Protein AF-A0AAI9D802-F1 (afdb_monomer)

Mean predicted aligned error: 9.23 Å

Sequence (134 aa):
MRIDRRLSRDVLTERQLYFIECWSNFCHKNSPDTDRVGYSNPLSTIRELLFLYEMEDRFSADKKRLRVATELLELLETDQVLRREAFEDIPAQLVTLLDRDLLVDPTRSPVEKRPRLICSLCVQLADITEASYI

Secondary structure (DSSP, 8-state):
----TTS--TTS-HHHHHHHHHHHHHH-TT-TTS---S---HHHHHHHHHHHHHTTTGGGHHHHHHHHHHHHHHHHHH-SGGGSGGGTTHHHHHHHHT-HHHHH-TTT-HHHH-HHHHHHHHHHHHHHHHHHH-

Structure (mmCIF, N/CA/C/O backbone):
data_AF-A0AAI9D802-F1
#
_entry.id   AF-A0AAI9D802-F1
#
loop_
_atom_site.group_PDB
_atom_site.id
_atom_site.type_symbol
_atom_site.label_atom_id
_atom_site.label_alt_id
_atom_site.label_comp_id
_atom_site.label_asym_id
_atom_site.label_entity_id
_atom_site.label_seq_id
_atom_site.pdbx_PDB_ins_code
_atom_site.Cartn_x
_atom_site.Cartn_y
_atom_site.Cartn_z
_atom_site.occupancy
_atom_site.B_iso_or_equiv
_atom_site.auth_seq_id
_atom_site.auth_comp_id
_atom_site.auth_asym_id
_atom_site.auth_atom_id
_atom_site.pdbx_PDB_model_num
ATOM 1 N N . MET A 1 1 ? 11.946 0.977 -20.910 1.00 56.66 1 MET A N 1
ATOM 2 C CA . MET A 1 1 ? 10.753 0.670 -21.721 1.00 56.66 1 MET A CA 1
ATOM 3 C C . MET A 1 1 ? 10.631 -0.837 -21.835 1.00 56.66 1 MET A C 1
ATOM 5 O O . MET A 1 1 ? 11.603 -1.465 -22.250 1.00 56.66 1 MET A O 1
ATOM 9 N N . ARG A 1 2 ? 9.524 -1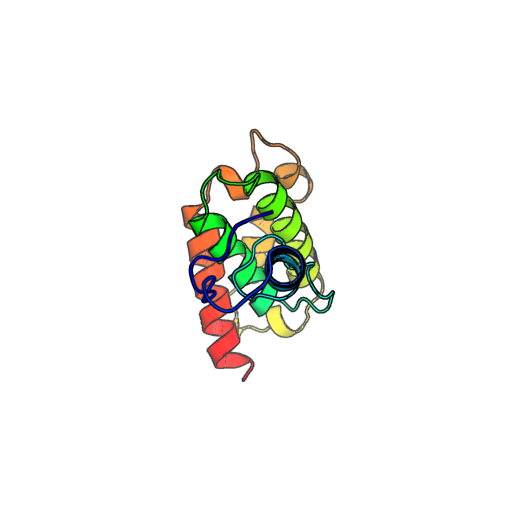.438 -21.384 1.00 61.91 2 ARG A N 1
ATOM 10 C CA . ARG A 1 2 ? 9.344 -2.890 -21.518 1.00 61.91 2 ARG A CA 1
ATOM 11 C C . ARG A 1 2 ? 8.738 -3.233 -22.867 1.00 61.91 2 ARG A C 1
ATOM 13 O O . ARG A 1 2 ? 7.840 -2.545 -23.340 1.00 61.91 2 ARG A O 1
ATOM 20 N N . ILE A 1 3 ? 9.248 -4.320 -23.434 1.00 67.25 3 ILE A N 1
ATOM 21 C CA . ILE A 1 3 ? 8.793 -4.900 -24.692 1.00 67.25 3 ILE A CA 1
ATOM 22 C C . ILE A 1 3 ? 7.547 -5.740 -24.406 1.00 67.25 3 ILE A C 1
ATOM 24 O O . ILE A 1 3 ? 7.623 -6.730 -23.671 1.00 67.25 3 ILE A O 1
ATOM 28 N N . ASP A 1 4 ? 6.411 -5.363 -24.990 1.00 66.88 4 ASP A N 1
ATOM 29 C CA . ASP A 1 4 ? 5.186 -6.157 -24.915 1.00 66.88 4 ASP A CA 1
ATOM 30 C C . ASP A 1 4 ? 5.260 -7.326 -25.911 1.00 66.88 4 ASP A C 1
ATOM 32 O O . ASP A 1 4 ? 5.254 -7.148 -27.132 1.00 66.88 4 ASP A O 1
ATOM 36 N N . ARG A 1 5 ? 5.348 -8.550 -25.376 1.00 71.75 5 ARG A N 1
ATOM 37 C CA . ARG A 1 5 ? 5.439 -9.789 -26.166 1.00 71.75 5 ARG A CA 1
ATOM 38 C C . ARG A 1 5 ? 4.111 -10.201 -26.809 1.00 71.75 5 ARG A C 1
ATOM 40 O O . ARG A 1 5 ? 4.099 -11.158 -27.574 1.00 71.75 5 ARG A O 1
ATOM 47 N N . ARG A 1 6 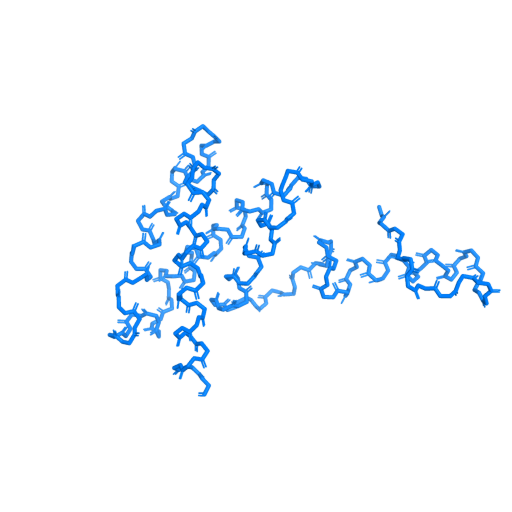? 3.004 -9.524 -26.490 1.00 72.25 6 ARG A N 1
ATOM 48 C CA . ARG A 1 6 ? 1.676 -9.790 -27.067 1.00 72.25 6 ARG A CA 1
ATOM 49 C C . ARG A 1 6 ? 1.459 -9.063 -28.396 1.00 72.25 6 ARG A C 1
ATOM 51 O O . ARG A 1 6 ? 0.513 -9.385 -29.107 1.00 72.25 6 ARG A O 1
ATOM 58 N N . LEU A 1 7 ? 2.310 -8.091 -28.730 1.00 72.56 7 LEU A N 1
ATOM 59 C CA . LEU A 1 7 ? 2.247 -7.374 -30.002 1.00 72.56 7 LEU A CA 1
ATOM 60 C C . LEU A 1 7 ? 2.700 -8.280 -31.150 1.00 72.56 7 LEU A C 1
ATOM 62 O O . LEU A 1 7 ? 3.782 -8.862 -31.091 1.00 72.56 7 LEU A O 1
ATOM 66 N N . SER A 1 8 ? 1.899 -8.356 -32.215 1.00 76.69 8 SER A N 1
ATOM 67 C CA . SER A 1 8 ? 2.315 -8.990 -33.469 1.00 76.69 8 SER A CA 1
ATOM 68 C C . SER A 1 8 ? 3.326 -8.082 -34.168 1.00 76.69 8 SER A C 1
ATOM 70 O O . SER A 1 8 ? 2.982 -7.007 -34.660 1.00 76.69 8 SER A O 1
ATOM 72 N N . ARG A 1 9 ? 4.599 -8.483 -34.132 1.00 80.88 9 ARG A N 1
ATOM 73 C CA . ARG A 1 9 ? 5.734 -7.650 -34.567 1.00 80.88 9 ARG A CA 1
ATOM 74 C C . ARG A 1 9 ? 5.955 -7.709 -36.076 1.00 80.88 9 ARG A C 1
ATOM 76 O O . ARG A 1 9 ? 6.499 -6.769 -36.639 1.00 80.88 9 ARG A O 1
ATOM 83 N N . ASP A 1 10 ? 5.472 -8.769 -36.717 1.00 82.88 10 ASP A N 1
ATOM 84 C CA . ASP A 1 10 ? 5.733 -9.074 -38.129 1.00 82.88 10 ASP A CA 1
ATOM 85 C C . ASP A 1 10 ? 5.015 -8.120 -39.098 1.00 82.88 10 ASP A C 1
ATOM 87 O O . ASP A 1 10 ? 5.380 -8.017 -40.266 1.00 82.88 10 ASP A O 1
ATOM 91 N N . VAL A 1 11 ? 3.993 -7.409 -38.614 1.00 86.69 11 VAL A N 1
ATOM 92 C CA . VAL A 1 11 ? 3.140 -6.501 -39.402 1.00 86.69 11 VAL A CA 1
ATOM 93 C C . VAL A 1 11 ? 3.408 -5.018 -39.129 1.00 86.69 11 VAL A C 1
ATOM 95 O O . VAL A 1 11 ? 2.761 -4.159 -39.727 1.00 86.69 11 VAL A O 1
ATOM 98 N N . LEU A 1 12 ? 4.345 -4.693 -38.235 1.00 83.69 12 LEU A N 1
ATOM 99 C CA . LEU A 1 12 ? 4.589 -3.330 -37.768 1.00 83.69 12 LEU A CA 1
ATOM 100 C C . LEU A 1 12 ? 6.014 -2.880 -38.097 1.00 83.69 12 LEU A C 1
ATOM 102 O O . LEU A 1 12 ? 6.979 -3.615 -37.917 1.00 83.69 12 LEU A O 1
ATOM 106 N N . THR A 1 13 ? 6.160 -1.630 -38.535 1.00 90.50 13 THR A N 1
ATOM 107 C CA . THR A 1 13 ? 7.483 -1.010 -38.704 1.00 90.50 13 THR A CA 1
ATOM 108 C C . THR A 1 13 ? 8.135 -0.729 -37.348 1.00 90.50 13 THR A C 1
ATOM 110 O O . THR A 1 13 ? 7.445 -0.555 -36.342 1.00 90.50 13 THR A O 1
ATOM 113 N N . GLU A 1 14 ? 9.463 -0.583 -37.311 1.00 86.88 14 GLU A N 1
ATOM 114 C CA . GLU A 1 14 ? 10.202 -0.266 -36.075 1.00 86.88 14 GLU A CA 1
ATOM 115 C C . GLU A 1 14 ? 9.681 0.995 -35.365 1.00 86.88 14 GLU A C 1
ATOM 117 O O . GLU A 1 14 ? 9.560 1.010 -34.141 1.00 86.88 14 GLU A O 1
ATOM 122 N N . ARG A 1 15 ? 9.299 2.041 -36.115 1.00 87.06 15 ARG A N 1
ATOM 123 C CA . ARG A 1 15 ? 8.715 3.265 -35.531 1.00 87.06 15 ARG A CA 1
ATOM 124 C C . ARG A 1 15 ? 7.345 3.023 -34.908 1.00 87.06 15 ARG A C 1
ATOM 126 O O . ARG A 1 15 ? 7.058 3.581 -33.853 1.00 87.06 15 ARG A O 1
ATOM 133 N N . GLN A 1 16 ? 6.499 2.222 -35.554 1.00 85.50 16 GLN A N 1
ATOM 134 C CA . GLN A 1 16 ? 5.181 1.877 -35.018 1.00 85.50 16 GLN A CA 1
ATOM 135 C C . GLN A 1 16 ? 5.317 1.014 -33.767 1.00 85.50 16 GLN A C 1
ATOM 137 O O . GLN A 1 16 ? 4.646 1.285 -32.778 1.00 85.50 16 GLN A O 1
ATOM 142 N N . LEU A 1 17 ? 6.227 0.035 -33.783 1.00 86.19 17 LEU A N 1
ATOM 143 C CA . LEU A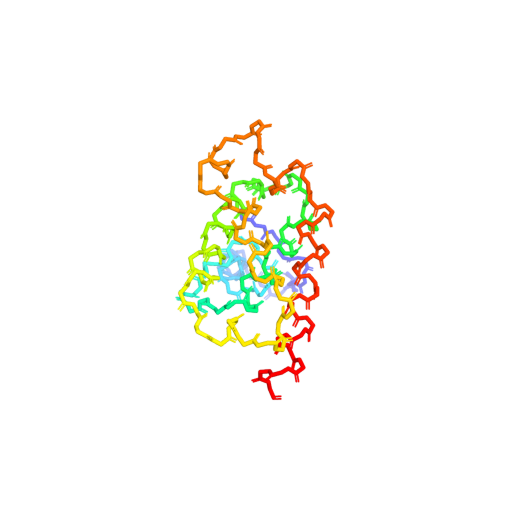 1 17 ? 6.553 -0.772 -32.609 1.00 86.19 17 LEU A CA 1
ATOM 144 C C . LEU A 1 17 ? 7.029 0.100 -31.453 1.00 86.19 17 LEU A C 1
ATOM 146 O O . LEU A 1 17 ? 6.482 -0.006 -30.362 1.00 86.19 17 LEU A O 1
ATOM 150 N N . TYR A 1 18 ? 7.971 1.011 -31.702 1.00 82.62 18 TYR A N 1
ATOM 151 C CA . TYR A 1 18 ? 8.459 1.935 -30.683 1.00 82.62 18 TYR A CA 1
ATOM 152 C C . TYR A 1 18 ? 7.328 2.780 -30.084 1.00 82.62 18 TYR A C 1
ATOM 154 O O . TYR A 1 18 ? 7.175 2.830 -28.866 1.00 82.62 18 TYR A O 1
ATOM 162 N N . PHE A 1 19 ? 6.490 3.394 -30.926 1.00 84.50 19 PHE A N 1
ATOM 163 C CA . PHE A 1 19 ? 5.372 4.213 -30.455 1.00 84.50 19 PHE A CA 1
ATOM 164 C C . PHE A 1 19 ? 4.360 3.399 -29.642 1.00 84.50 19 PHE A C 1
ATOM 166 O O . PHE A 1 19 ? 3.949 3.829 -28.567 1.00 84.50 19 PHE A O 1
ATOM 173 N N . ILE A 1 20 ? 3.974 2.218 -30.130 1.00 80.50 20 ILE A N 1
ATOM 174 C CA . ILE A 1 20 ? 3.003 1.350 -29.457 1.00 80.50 20 ILE A CA 1
ATOM 175 C C . ILE A 1 20 ? 3.569 0.830 -28.135 1.00 80.50 20 ILE A C 1
ATOM 177 O O . ILE A 1 20 ? 2.839 0.765 -27.151 1.00 80.50 20 ILE A O 1
ATOM 181 N N . GLU A 1 21 ? 4.856 0.495 -28.072 1.00 79.50 21 GLU A N 1
ATOM 182 C CA . GLU A 1 21 ? 5.501 0.078 -26.828 1.00 79.50 21 GLU A CA 1
ATOM 183 C C . GLU A 1 21 ? 5.590 1.234 -25.827 1.00 79.50 21 GLU A C 1
ATOM 185 O O . GLU A 1 21 ? 5.258 1.037 -24.659 1.00 79.50 21 GLU A O 1
ATOM 190 N N . CYS A 1 22 ? 5.957 2.447 -26.255 1.00 76.12 22 CYS A N 1
ATOM 191 C CA . CYS A 1 22 ? 5.885 3.638 -25.405 1.00 76.12 22 CYS A CA 1
ATOM 192 C C . CYS A 1 22 ? 4.463 3.836 -24.869 1.00 76.12 22 CYS A C 1
ATOM 194 O O . CYS A 1 22 ? 4.261 3.891 -23.661 1.00 76.12 22 CYS A O 1
ATOM 196 N N . TRP A 1 23 ? 3.475 3.886 -25.761 1.00 76.56 23 TRP A N 1
ATOM 197 C CA . TRP A 1 23 ? 2.080 4.149 -25.418 1.00 76.56 23 TRP A CA 1
ATOM 198 C C . TRP A 1 23 ? 1.474 3.060 -24.524 1.00 76.56 23 TRP A C 1
ATOM 200 O O . TRP A 1 23 ? 0.795 3.359 -23.547 1.00 76.56 23 TRP A O 1
ATOM 210 N N . SER A 1 24 ? 1.768 1.788 -24.800 1.00 72.44 24 SER A N 1
ATOM 211 C CA . SER A 1 24 ? 1.335 0.659 -23.971 1.00 72.44 24 SER A CA 1
ATOM 212 C C . SER A 1 24 ? 1.928 0.742 -22.565 1.00 72.44 24 SER A C 1
ATOM 214 O O . SER A 1 24 ? 1.218 0.499 -21.591 1.00 72.44 24 SER A O 1
ATOM 216 N N . ASN A 1 25 ? 3.188 1.173 -22.424 1.00 68.25 25 ASN A N 1
ATOM 217 C CA . ASN A 1 25 ? 3.764 1.391 -21.099 1.00 68.25 25 ASN A CA 1
ATOM 218 C C . ASN A 1 25 ? 3.008 2.477 -20.313 1.00 68.25 25 ASN A C 1
ATOM 220 O O . ASN A 1 25 ? 2.935 2.339 -19.100 1.00 68.25 25 ASN A O 1
ATOM 224 N N . PHE A 1 26 ? 2.400 3.471 -20.971 1.00 64.75 26 PHE A N 1
ATOM 225 C CA . PHE A 1 26 ? 1.627 4.535 -20.316 1.00 64.75 26 PHE A CA 1
ATOM 226 C C . PHE A 1 26 ? 0.141 4.227 -20.097 1.00 64.75 26 PHE A C 1
ATOM 228 O O . PHE A 1 26 ? -0.488 4.898 -19.287 1.00 64.75 26 PHE A O 1
ATOM 235 N N . CYS A 1 27 ? -0.454 3.290 -20.840 1.00 62.94 27 CYS A N 1
ATOM 236 C CA . CYS A 1 27 ? -1.910 3.085 -20.831 1.00 62.94 27 CYS A CA 1
ATOM 237 C C . CYS A 1 27 ? -2.346 1.655 -20.490 1.00 62.94 27 CYS A C 1
ATOM 239 O O . CYS A 1 27 ? -3.530 1.410 -20.251 1.00 62.94 27 CYS A O 1
ATOM 241 N N . HIS A 1 28 ? -1.439 0.677 -20.509 1.00 68.12 28 HIS A N 1
ATOM 242 C CA . HIS A 1 28 ? -1.810 -0.710 -20.268 1.00 68.12 28 HIS A CA 1
ATOM 243 C C . HIS A 1 28 ? -2.032 -0.951 -18.769 1.00 68.12 28 HIS A C 1
ATOM 245 O O . HIS A 1 28 ? -1.156 -0.701 -17.947 1.00 68.12 28 HIS A O 1
ATOM 251 N N . LYS A 1 29 ? -3.182 -1.525 -18.401 1.00 60.81 29 LYS A N 1
ATOM 252 C CA . LYS A 1 29 ? -3.591 -1.763 -17.000 1.00 60.81 29 LYS A CA 1
ATOM 253 C C . LYS A 1 29 ? -2.602 -2.565 -16.139 1.00 60.81 29 LYS A C 1
ATOM 255 O O . LYS A 1 29 ? -2.603 -2.434 -14.927 1.00 60.81 29 LYS A O 1
ATOM 260 N N . ASN A 1 30 ? -1.765 -3.391 -16.770 1.00 60.69 30 ASN A N 1
ATOM 261 C CA . ASN A 1 30 ? -0.725 -4.179 -16.091 1.00 60.69 30 ASN A CA 1
ATOM 262 C C . ASN A 1 30 ? 0.688 -3.600 -16.295 1.00 60.69 30 ASN A C 1
ATOM 264 O O . ASN A 1 30 ? 1.673 -4.251 -15.940 1.00 60.69 30 ASN A O 1
ATOM 268 N N . SER A 1 31 ? 0.811 -2.451 -16.966 1.00 63.09 31 SER A N 1
ATOM 269 C CA . SER A 1 31 ? 2.091 -1.761 -17.060 1.00 63.09 31 SER A CA 1
ATOM 270 C C . SER A 1 31 ? 2.346 -1.049 -15.733 1.00 63.09 31 SER A C 1
ATOM 272 O O . SER A 1 31 ? 1.520 -0.245 -15.306 1.00 63.09 31 SER A O 1
ATOM 274 N N . PRO A 1 32 ? 3.493 -1.294 -15.086 1.00 56.88 32 PRO A N 1
ATOM 275 C CA . PRO A 1 32 ? 3.866 -0.588 -13.866 1.00 56.88 32 PRO A CA 1
ATOM 276 C C . PRO A 1 32 ? 4.323 0.852 -14.134 1.00 56.88 32 PRO A C 1
ATOM 278 O O . PRO A 1 32 ? 4.666 1.552 -13.183 1.00 56.88 32 PRO A O 1
ATOM 281 N N . ASP A 1 33 ? 4.399 1.248 -15.407 1.00 54.03 33 ASP A N 1
ATOM 282 C CA . ASP A 1 33 ? 4.767 2.584 -15.876 1.00 54.03 33 ASP A CA 1
ATOM 283 C C . ASP A 1 33 ? 3.539 3.362 -16.398 1.00 54.03 33 ASP A C 1
ATOM 285 O O . ASP A 1 33 ? 3.697 4.468 -16.909 1.00 54.03 33 ASP A O 1
ATOM 289 N N . THR A 1 34 ? 2.321 2.801 -16.282 1.00 60.72 34 THR A N 1
ATOM 290 C CA . THR A 1 34 ? 1.083 3.534 -16.581 1.00 60.72 34 THR A CA 1
ATOM 291 C C . THR A 1 34 ? 0.988 4.665 -15.576 1.00 60.72 34 THR A C 1
ATOM 293 O O . THR A 1 34 ? 0.803 4.412 -14.385 1.00 60.72 34 THR A O 1
ATOM 296 N N . ASP A 1 35 ? 1.182 5.901 -16.042 1.00 53.72 35 ASP A N 1
ATOM 297 C CA . ASP A 1 35 ? 1.054 7.080 -15.198 1.00 53.72 35 ASP A CA 1
ATOM 298 C C . ASP A 1 35 ? -0.326 7.038 -14.547 1.00 53.72 35 ASP A C 1
ATOM 300 O O . ASP A 1 35 ? -1.366 7.004 -15.212 1.00 53.72 35 ASP A O 1
ATOM 304 N N . ARG A 1 36 ? -0.307 6.950 -13.217 1.00 60.34 36 ARG A N 1
ATOM 305 C CA . ARG A 1 36 ? -1.479 6.816 -12.362 1.00 60.34 36 ARG A CA 1
ATOM 306 C C . ARG A 1 36 ? -2.418 7.986 -12.664 1.00 60.34 36 ARG A C 1
ATOM 308 O O . ARG A 1 36 ? -2.153 9.117 -12.262 1.00 60.34 36 ARG A O 1
ATOM 315 N N . VAL A 1 37 ? -3.489 7.743 -13.424 1.00 54.78 37 VAL A N 1
ATOM 316 C CA . VAL A 1 37 ? -4.526 8.752 -13.672 1.00 54.78 37 VAL A CA 1
ATOM 317 C C . VAL A 1 37 ? -5.110 9.102 -12.304 1.00 54.78 37 VAL A C 1
ATOM 319 O O . VAL A 1 37 ? -5.600 8.217 -11.609 1.00 54.78 37 VAL A O 1
ATOM 322 N N . GLY A 1 38 ? -4.986 10.371 -11.901 1.00 52.44 38 GLY A N 1
ATOM 323 C CA . GLY A 1 38 ? -5.078 10.867 -10.516 1.00 52.44 38 GLY A CA 1
ATOM 324 C C . GLY A 1 38 ? -6.425 10.746 -9.791 1.00 52.44 38 GLY A C 1
ATOM 325 O O . GLY A 1 38 ? -6.667 11.492 -8.850 1.00 52.44 38 GLY A O 1
ATOM 326 N N . TYR A 1 39 ? -7.297 9.827 -10.197 1.00 55.38 39 TYR A N 1
ATOM 327 C CA . TYR A 1 39 ? -8.498 9.458 -9.456 1.00 55.38 39 TYR A CA 1
ATOM 328 C C . TYR A 1 39 ? -8.267 8.110 -8.782 1.00 55.38 39 TYR A C 1
ATOM 330 O O . TYR A 1 39 ? -8.707 7.070 -9.272 1.00 55.38 39 TYR A O 1
ATOM 338 N N . SER A 1 40 ? -7.542 8.128 -7.664 1.00 72.62 40 SER A N 1
ATOM 339 C CA . SER A 1 40 ? -7.423 6.951 -6.812 1.00 72.62 40 SER A CA 1
ATOM 340 C C . SER A 1 40 ? -8.502 6.976 -5.740 1.00 72.62 40 SER A C 1
ATOM 342 O O . SER A 1 40 ? -8.643 7.951 -5.008 1.00 72.62 40 SER A O 1
ATOM 344 N N . ASN A 1 41 ? -9.278 5.903 -5.672 1.00 86.06 41 ASN A N 1
ATOM 345 C CA . ASN A 1 41 ? -10.149 5.597 -4.546 1.00 86.06 41 ASN A CA 1
ATOM 346 C C . ASN A 1 41 ? -9.500 4.489 -3.693 1.00 86.06 41 ASN A C 1
ATOM 348 O O . ASN A 1 41 ? -8.545 3.847 -4.156 1.00 86.06 41 ASN A O 1
ATOM 352 N N . PRO A 1 42 ? -9.994 4.231 -2.470 1.00 88.62 42 PRO A N 1
ATOM 353 C CA . PRO A 1 42 ? -9.410 3.223 -1.589 1.00 88.62 42 PRO A CA 1
ATOM 354 C C . PRO A 1 42 ? -9.220 1.857 -2.261 1.00 88.62 42 PRO A C 1
ATOM 356 O O . PRO A 1 42 ? -8.126 1.300 -2.213 1.00 88.62 42 PRO A O 1
ATOM 359 N N . LEU A 1 43 ? -10.231 1.356 -2.978 1.00 89.31 43 LEU A N 1
ATOM 360 C CA . LEU A 1 43 ? -10.181 0.046 -3.632 1.00 89.31 43 LEU A CA 1
ATOM 361 C C . LEU A 1 43 ? -9.116 -0.023 -4.736 1.00 89.31 43 LEU A C 1
ATOM 363 O O . LEU A 1 43 ? -8.372 -1.002 -4.818 1.00 89.31 43 LEU A O 1
ATOM 367 N N . SER A 1 44 ? -9.013 1.004 -5.586 1.00 87.38 44 SER A N 1
ATOM 368 C CA . SER A 1 44 ? -7.984 1.043 -6.632 1.00 87.38 44 SER A CA 1
ATOM 369 C C . SER A 1 44 ? -6.577 1.095 -6.041 1.00 87.38 44 SER A C 1
ATOM 371 O O . SER A 1 44 ? -5.699 0.376 -6.512 1.00 87.38 44 SER A O 1
ATOM 373 N N . THR A 1 45 ? -6.381 1.880 -4.978 1.00 90.00 45 THR A N 1
ATOM 374 C CA . THR A 1 45 ? -5.087 2.014 -4.296 1.00 90.00 45 THR A CA 1
ATOM 375 C C . THR A 1 45 ? -4.676 0.708 -3.619 1.00 90.00 45 THR A C 1
ATOM 377 O O . THR A 1 45 ? -3.527 0.285 -3.725 1.00 90.00 45 THR A O 1
ATOM 380 N N . ILE A 1 46 ? -5.621 0.027 -2.966 1.00 92.50 46 ILE A N 1
ATOM 381 C CA . ILE A 1 46 ? -5.396 -1.276 -2.331 1.00 92.50 46 ILE A CA 1
ATOM 382 C C . ILE A 1 46 ? -4.974 -2.322 -3.369 1.00 92.50 46 ILE A C 1
ATOM 384 O O . ILE A 1 46 ? -3.978 -3.019 -3.178 1.00 92.50 46 ILE A O 1
ATOM 388 N N . ARG A 1 47 ? -5.696 -2.414 -4.492 1.00 90.50 47 ARG A N 1
ATOM 389 C CA . ARG A 1 47 ? -5.377 -3.362 -5.572 1.00 90.50 47 ARG A CA 1
ATOM 390 C C . ARG A 1 47 ? -4.016 -3.078 -6.205 1.00 90.50 47 ARG A C 1
ATOM 392 O O . ARG A 1 47 ? -3.285 -4.015 -6.519 1.00 90.50 47 ARG A O 1
ATOM 399 N N . GLU A 1 48 ? -3.657 -1.808 -6.365 1.00 88.25 48 GLU A N 1
ATOM 400 C CA . GLU A 1 48 ? -2.331 -1.411 -6.844 1.00 88.25 48 GLU A CA 1
ATOM 401 C C . GLU A 1 48 ? -1.230 -1.840 -5.867 1.00 88.25 48 GLU A C 1
ATOM 403 O O . GLU A 1 48 ? -0.233 -2.428 -6.287 1.00 88.25 48 GLU A O 1
ATOM 408 N N . LEU A 1 49 ? -1.423 -1.621 -4.563 1.00 91.81 49 LEU A N 1
ATOM 409 C CA . LEU A 1 49 ? -0.463 -2.043 -3.546 1.00 91.81 49 LEU A CA 1
ATOM 410 C C . LEU A 1 49 ? -0.265 -3.568 -3.553 1.00 91.81 49 LEU A C 1
ATOM 412 O O . LEU A 1 49 ? 0.872 -4.038 -3.529 1.00 91.81 49 LEU A O 1
ATOM 416 N N . LEU A 1 50 ? -1.354 -4.337 -3.651 1.00 92.50 50 LEU A N 1
ATOM 417 C CA . LEU A 1 50 ? -1.309 -5.798 -3.774 1.00 92.50 50 LEU A CA 1
ATOM 418 C C . LEU A 1 50 ? -0.553 -6.242 -5.033 1.00 92.50 50 LEU A C 1
ATOM 420 O O . LEU A 1 50 ? 0.337 -7.087 -4.946 1.00 92.50 50 LEU A O 1
ATOM 424 N N . PHE A 1 51 ? -0.831 -5.622 -6.181 1.00 89.06 51 PHE A N 1
ATOM 425 C CA . PHE A 1 51 ? -0.103 -5.893 -7.422 1.00 89.06 51 PHE A CA 1
ATOM 426 C C . PHE A 1 51 ? 1.402 -5.615 -7.279 1.00 89.06 51 PHE A C 1
ATOM 428 O O . PHE A 1 51 ? 2.232 -6.408 -7.725 1.00 89.06 51 PHE A O 1
ATOM 435 N N . LEU A 1 52 ? 1.784 -4.522 -6.613 1.00 89.44 52 LEU A N 1
ATOM 436 C CA . LEU A 1 52 ? 3.190 -4.191 -6.371 1.00 89.44 52 LEU A CA 1
ATOM 437 C C . LEU A 1 52 ? 3.898 -5.183 -5.436 1.00 89.44 52 LEU A C 1
ATOM 439 O O . LEU A 1 52 ? 5.121 -5.322 -5.525 1.00 89.44 52 LEU A O 1
ATOM 443 N N . TYR A 1 53 ? 3.174 -5.890 -4.566 1.00 90.25 53 TYR A N 1
ATOM 444 C CA . TYR A 1 53 ? 3.744 -6.989 -3.785 1.00 90.25 53 TYR A CA 1
ATOM 445 C C . TYR A 1 53 ? 4.046 -8.226 -4.641 1.00 90.25 53 TYR A C 1
ATOM 447 O O . TYR A 1 53 ? 5.074 -8.866 -4.427 1.00 90.25 53 TYR A O 1
ATOM 455 N N . GLU A 1 54 ? 3.239 -8.524 -5.664 1.00 88.88 54 GLU A N 1
ATOM 456 C CA . GLU A 1 54 ? 3.514 -9.616 -6.620 1.00 88.88 54 GLU A CA 1
ATOM 457 C C . GLU A 1 54 ? 4.764 -9.350 -7.481 1.00 88.88 54 GLU A C 1
ATOM 459 O O . GLU A 1 54 ? 5.397 -10.266 -8.022 1.00 88.88 54 GLU A O 1
ATOM 464 N N . MET A 1 55 ? 5.152 -8.078 -7.618 1.00 84.38 55 MET A N 1
ATOM 465 C CA . MET A 1 55 ? 6.345 -7.684 -8.364 1.00 84.38 55 MET A CA 1
ATOM 466 C C . MET A 1 55 ? 7.659 -7.941 -7.607 1.00 84.38 55 MET A C 1
ATOM 468 O O . MET A 1 55 ? 8.712 -7.928 -8.256 1.00 84.38 55 MET A O 1
ATOM 472 N N . GLU A 1 56 ? 7.613 -8.237 -6.301 1.00 84.44 56 GLU A N 1
ATOM 473 C CA . GLU A 1 56 ? 8.784 -8.372 -5.414 1.00 84.44 56 GLU A CA 1
ATOM 474 C C . GLU A 1 56 ? 9.694 -7.129 -5.502 1.00 84.44 56 GLU A C 1
ATOM 476 O O . GLU A 1 56 ? 9.185 -6.013 -5.526 1.00 84.44 56 GLU A O 1
ATOM 481 N N . ASP A 1 57 ? 11.021 -7.267 -5.579 1.00 83.00 57 ASP A N 1
ATOM 482 C CA . ASP A 1 57 ? 11.960 -6.128 -5.652 1.00 83.00 57 ASP A CA 1
ATOM 483 C C . ASP A 1 57 ? 12.232 -5.643 -7.083 1.00 83.00 57 ASP A C 1
ATOM 485 O O . ASP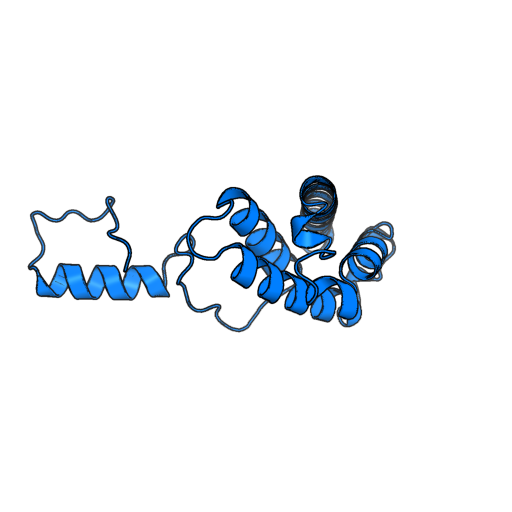 A 1 57 ? 13.125 -4.832 -7.354 1.00 83.00 57 ASP A O 1
ATOM 489 N N . ARG A 1 58 ? 11.466 -6.140 -8.055 1.00 79.75 58 ARG A N 1
ATOM 490 C CA . ARG A 1 58 ? 11.690 -5.798 -9.456 1.00 79.75 58 ARG A CA 1
ATOM 491 C C . ARG A 1 58 ? 11.243 -4.361 -9.720 1.00 79.75 58 ARG A C 1
ATOM 493 O O . ARG A 1 58 ? 10.178 -3.932 -9.295 1.00 79.75 58 ARG A O 1
ATOM 500 N N . PHE A 1 59 ? 12.022 -3.635 -10.523 1.00 78.06 59 PHE A N 1
ATOM 501 C CA . PHE A 1 59 ? 11.638 -2.322 -11.071 1.00 78.06 59 PHE A CA 1
ATOM 502 C C . PHE A 1 59 ? 11.383 -1.227 -10.028 1.00 78.06 59 PHE A C 1
ATOM 504 O O . PHE A 1 59 ? 10.509 -0.379 -10.223 1.00 78.06 59 PHE A O 1
ATOM 511 N N . SER A 1 60 ? 12.153 -1.251 -8.937 1.00 81.62 60 SER A N 1
ATOM 512 C CA . SER A 1 60 ? 12.007 -0.311 -7.818 1.00 81.62 60 SER A CA 1
ATOM 513 C C . SER A 1 60 ? 10.598 -0.323 -7.221 1.00 81.62 60 SER A C 1
ATOM 515 O O . SER A 1 60 ? 10.029 0.725 -6.901 1.00 81.62 60 SER A O 1
ATOM 517 N N . ALA A 1 61 ? 10.005 -1.517 -7.135 1.00 82.19 61 ALA A N 1
ATOM 518 C CA . ALA A 1 61 ? 8.686 -1.704 -6.556 1.00 82.19 61 ALA A CA 1
ATOM 519 C C . ALA A 1 61 ? 8.641 -1.285 -5.080 1.00 82.19 61 ALA A C 1
ATOM 521 O O . ALA A 1 61 ? 7.604 -0.803 -4.656 1.00 82.19 61 ALA A O 1
ATOM 522 N N . ASP A 1 62 ? 9.752 -1.336 -4.344 1.00 84.62 62 ASP A N 1
ATOM 523 C CA . ASP A 1 62 ? 9.908 -0.760 -2.999 1.00 84.62 62 ASP A CA 1
ATOM 524 C C . ASP A 1 62 ? 9.518 0.731 -2.954 1.00 84.62 62 ASP A C 1
ATOM 526 O O . ASP A 1 62 ? 8.659 1.150 -2.177 1.00 84.62 62 ASP A O 1
ATOM 530 N N . LYS A 1 63 ? 10.066 1.540 -3.869 1.00 86.25 63 LYS A N 1
ATOM 531 C CA . LYS A 1 63 ? 9.757 2.978 -3.959 1.00 86.25 63 LYS A CA 1
ATOM 532 C C . LYS A 1 63 ? 8.311 3.221 -4.379 1.00 86.25 63 LYS A C 1
ATOM 534 O O . LYS A 1 63 ? 7.685 4.180 -3.928 1.00 86.25 63 LYS A O 1
ATOM 539 N N . LYS A 1 64 ? 7.783 2.363 -5.256 1.00 87.38 64 LYS A N 1
ATOM 540 C CA . LYS A 1 64 ? 6.389 2.436 -5.712 1.00 87.38 64 LYS A CA 1
ATOM 541 C C . LYS A 1 64 ? 5.425 2.063 -4.581 1.00 87.38 64 LYS A C 1
ATOM 543 O O . LYS A 1 64 ? 4.465 2.792 -4.362 1.00 87.38 64 LYS A O 1
ATOM 548 N N . ARG A 1 65 ? 5.715 1.003 -3.816 1.00 90.94 65 ARG A N 1
ATOM 549 C CA . ARG A 1 65 ? 4.934 0.571 -2.648 1.00 90.94 65 ARG A CA 1
ATOM 550 C C . ARG A 1 65 ? 4.888 1.656 -1.588 1.00 90.94 65 ARG A C 1
ATOM 552 O O . ARG A 1 65 ? 3.803 1.947 -1.105 1.00 90.94 65 ARG A O 1
ATOM 559 N N . LEU A 1 66 ? 6.021 2.300 -1.292 1.00 91.12 66 LEU A N 1
ATOM 560 C CA . LEU A 1 66 ? 6.059 3.446 -0.381 1.00 91.12 66 LEU A CA 1
ATOM 561 C C . LEU A 1 66 ? 5.080 4.540 -0.820 1.00 91.12 66 LEU A C 1
ATOM 563 O O . LEU A 1 66 ? 4.226 4.947 -0.040 1.00 91.12 66 LEU A O 1
ATOM 567 N N . ARG A 1 67 ? 5.163 4.974 -2.083 1.00 89.00 67 ARG A N 1
ATOM 568 C CA . ARG A 1 67 ? 4.274 6.013 -2.615 1.00 89.00 67 ARG A CA 1
ATOM 569 C C . ARG A 1 67 ? 2.799 5.614 -2.517 1.00 89.00 67 ARG A C 1
ATOM 571 O O . ARG A 1 67 ? 1.992 6.394 -2.025 1.00 89.00 67 ARG A O 1
ATOM 578 N N . VAL A 1 68 ? 2.453 4.405 -2.961 1.00 90.62 68 VAL A N 1
ATOM 579 C CA . VAL A 1 68 ? 1.067 3.911 -2.928 1.00 90.62 68 VAL A CA 1
ATOM 580 C C . VAL A 1 68 ? 0.562 3.779 -1.490 1.00 90.62 68 VAL A C 1
ATOM 582 O O . VAL A 1 68 ? -0.580 4.133 -1.218 1.00 90.62 68 VAL A O 1
ATOM 585 N N . ALA A 1 69 ? 1.403 3.334 -0.556 1.00 93.06 69 ALA A N 1
ATOM 586 C CA . ALA A 1 69 ? 1.060 3.231 0.858 1.00 93.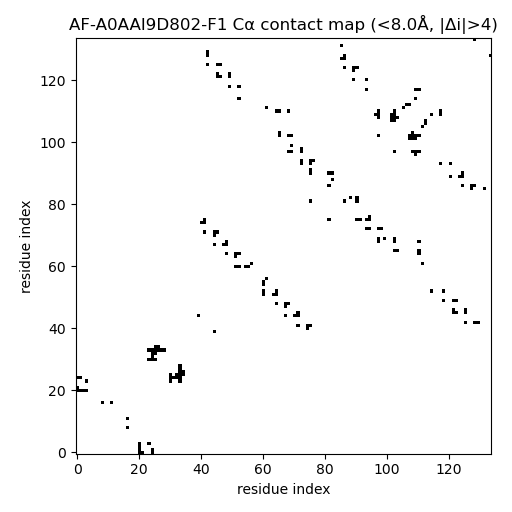06 69 ALA A CA 1
ATOM 587 C C . ALA A 1 69 ? 0.819 4.601 1.512 1.00 93.06 69 ALA A C 1
ATOM 589 O O . ALA A 1 69 ? -0.114 4.739 2.300 1.00 93.06 69 ALA A O 1
ATOM 590 N N . THR A 1 70 ? 1.607 5.622 1.161 1.00 92.31 70 THR A N 1
ATOM 591 C CA . THR A 1 70 ? 1.373 7.001 1.618 1.00 92.31 70 THR A CA 1
ATOM 592 C C . THR A 1 70 ? 0.034 7.536 1.114 1.00 92.31 70 THR A C 1
ATOM 594 O O . THR A 1 70 ? -0.731 8.106 1.886 1.00 92.31 70 THR A O 1
ATOM 597 N N . GLU A 1 71 ? -0.284 7.308 -0.160 1.00 90.94 71 GLU A N 1
ATOM 598 C CA . GLU A 1 71 ? -1.570 7.728 -0.723 1.00 90.94 71 GLU A CA 1
ATOM 599 C C . GLU A 1 71 ? -2.744 6.923 -0.13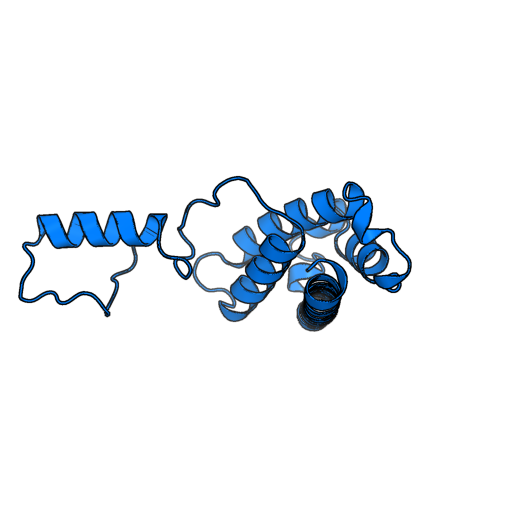1 1.00 90.94 71 GLU A C 1
ATOM 601 O O . GLU A 1 71 ? -3.814 7.475 0.115 1.00 90.94 71 GLU A O 1
ATOM 606 N N . LEU A 1 72 ? -2.548 5.632 0.164 1.00 93.19 72 LEU A N 1
ATOM 607 C CA . LEU A 1 72 ? -3.544 4.816 0.860 1.00 93.19 72 LEU A CA 1
ATOM 608 C C . LEU A 1 72 ? -3.840 5.364 2.254 1.00 93.19 72 LEU A C 1
ATOM 610 O O . LEU A 1 72 ? -5.007 5.462 2.620 1.00 93.19 72 LEU A O 1
ATOM 614 N N . LEU A 1 73 ? -2.812 5.740 3.016 1.00 94.62 73 LEU A N 1
ATOM 615 C CA . LEU A 1 73 ? -2.988 6.344 4.335 1.00 94.62 73 LEU A CA 1
ATOM 616 C C . LEU A 1 73 ? -3.860 7.603 4.257 1.00 94.62 73 LEU A C 1
ATOM 618 O O . LEU A 1 73 ? -4.807 7.736 5.025 1.00 94.62 73 LEU A O 1
ATOM 622 N N . GLU A 1 74 ? -3.586 8.493 3.303 1.00 92.12 74 GLU A N 1
ATOM 623 C CA . GLU A 1 74 ? -4.374 9.716 3.109 1.00 92.12 74 GLU A CA 1
ATOM 624 C C . GLU A 1 74 ? -5.847 9.415 2.817 1.00 92.12 74 GLU A C 1
ATOM 626 O O . GLU A 1 74 ? -6.739 10.061 3.372 1.00 92.12 74 GLU A O 1
ATOM 631 N N . LEU A 1 75 ? -6.119 8.401 1.994 1.00 91.50 75 LEU A N 1
ATOM 632 C CA . LEU A 1 75 ? -7.481 7.954 1.713 1.00 91.50 75 LEU A CA 1
ATOM 633 C C . LEU A 1 75 ? -8.150 7.347 2.953 1.00 91.50 75 LEU A C 1
ATOM 635 O O . LEU A 1 75 ? -9.299 7.668 3.236 1.00 91.50 75 LEU A O 1
ATOM 639 N N . LEU A 1 76 ? -7.438 6.522 3.724 1.00 92.75 76 LEU A N 1
ATOM 640 C CA . LEU A 1 76 ? -7.958 5.922 4.959 1.00 92.75 76 LEU A CA 1
ATOM 641 C C . LEU A 1 76 ? -8.286 6.980 6.026 1.00 92.75 76 LEU A C 1
ATOM 643 O O . LEU A 1 76 ? -9.270 6.847 6.752 1.00 92.75 76 LEU A O 1
ATOM 647 N N . GLU A 1 77 ? -7.485 8.043 6.113 1.00 92.31 77 GLU A N 1
ATOM 648 C CA . GLU A 1 77 ? -7.699 9.145 7.054 1.00 92.31 77 GLU A CA 1
ATOM 649 C C . GLU A 1 77 ? -8.882 10.040 6.646 1.00 92.31 77 GLU A C 1
ATOM 651 O O . GLU A 1 77 ? -9.590 10.565 7.514 1.00 92.31 77 GLU A O 1
ATOM 656 N N . THR A 1 78 ? -9.118 10.220 5.343 1.00 90.38 78 THR A N 1
ATOM 657 C CA . THR A 1 78 ? -10.075 11.211 4.818 1.00 90.38 78 THR A CA 1
ATOM 658 C C . THR A 1 78 ? -11.426 10.633 4.397 1.00 90.38 78 THR A C 1
ATOM 660 O O . THR A 1 78 ? -12.437 11.333 4.510 1.00 90.38 78 THR A O 1
ATOM 663 N N . ASP A 1 79 ? -11.484 9.377 3.954 1.00 85.94 79 ASP A N 1
ATOM 664 C CA . ASP A 1 79 ? -12.707 8.760 3.442 1.00 85.94 79 ASP A CA 1
ATOM 665 C C . ASP A 1 79 ? -13.683 8.415 4.580 1.00 85.94 79 ASP A C 1
ATOM 667 O O . ASP A 1 79 ? -13.415 7.602 5.468 1.00 85.94 79 ASP A O 1
ATOM 671 N N . GLN A 1 80 ? -14.858 9.045 4.557 1.00 84.62 80 GLN A N 1
ATOM 672 C CA . GLN A 1 80 ? -15.899 8.838 5.565 1.00 84.62 80 GLN A CA 1
ATOM 673 C C . GLN A 1 80 ? -16.596 7.482 5.440 1.00 84.62 80 GLN A C 1
ATOM 675 O O . GLN A 1 80 ? -17.127 6.978 6.430 1.00 84.62 80 GLN A O 1
ATOM 680 N N . VAL A 1 81 ? -16.630 6.887 4.246 1.00 85.44 81 VAL A N 1
ATOM 681 C CA . VAL A 1 81 ? -17.304 5.605 4.036 1.00 85.44 81 VAL A CA 1
ATOM 682 C C . VAL A 1 81 ? -16.552 4.489 4.744 1.00 85.44 81 VAL A C 1
ATOM 684 O O . VAL A 1 81 ? -17.187 3.645 5.371 1.00 85.44 81 VAL A O 1
ATOM 687 N N . LEU A 1 82 ? -15.220 4.544 4.749 1.00 85.88 82 LEU A N 1
ATOM 688 C CA . LEU A 1 82 ? -14.374 3.566 5.436 1.00 85.88 82 LEU A CA 1
ATOM 689 C C . LEU A 1 82 ? -14.496 3.611 6.966 1.00 85.88 82 LEU A C 1
ATOM 691 O O . LEU A 1 82 ? -14.048 2.696 7.644 1.00 85.88 82 LEU A O 1
ATOM 695 N N . ARG A 1 83 ? -15.131 4.642 7.535 1.00 85.50 83 ARG A N 1
ATOM 696 C CA . ARG A 1 83 ? -15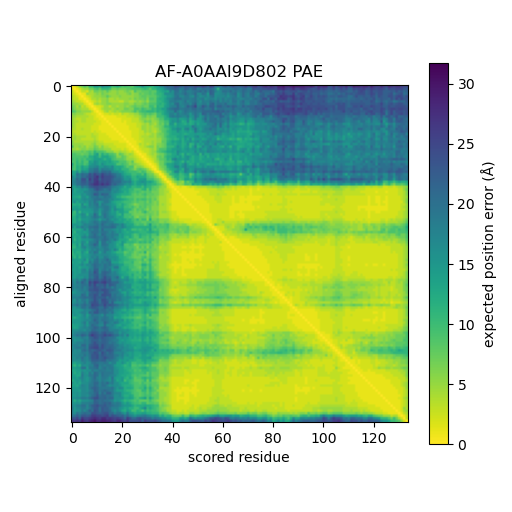.391 4.736 8.983 1.00 85.50 83 ARG A CA 1
ATOM 697 C C . ARG A 1 83 ? -16.671 4.023 9.418 1.00 85.50 83 ARG A C 1
ATOM 699 O O . ARG A 1 83 ? -16.995 4.025 10.603 1.00 85.50 83 ARG A O 1
ATOM 706 N N . ARG A 1 84 ? -17.441 3.470 8.477 1.00 87.12 84 ARG A N 1
ATOM 707 C CA . ARG A 1 84 ? -18.666 2.723 8.791 1.00 87.12 84 ARG A CA 1
ATOM 708 C C . ARG A 1 84 ? -18.323 1.410 9.491 1.00 87.12 84 ARG A C 1
ATOM 710 O O . ARG A 1 84 ? -17.315 0.784 9.185 1.00 87.12 84 ARG A O 1
ATOM 717 N N . GLU A 1 85 ? -19.228 0.951 10.352 1.00 86.31 85 GLU A N 1
ATOM 718 C CA . GLU A 1 85 ? -19.078 -0.307 11.102 1.00 86.31 85 GLU A CA 1
ATOM 719 C C . GLU A 1 85 ? -18.856 -1.531 10.201 1.00 86.31 85 GLU A C 1
ATOM 721 O O . GLU A 1 85 ? -18.165 -2.462 10.599 1.00 86.31 85 GLU A O 1
ATOM 726 N N . ALA A 1 86 ? -19.364 -1.495 8.963 1.00 87.19 86 ALA A N 1
ATOM 727 C CA . ALA A 1 86 ? -19.189 -2.553 7.968 1.00 87.19 86 ALA A CA 1
ATOM 728 C C . ALA A 1 86 ? -17.717 -2.886 7.650 1.00 87.19 86 ALA A C 1
ATOM 730 O O . ALA A 1 86 ? -17.449 -3.961 7.131 1.00 87.19 86 ALA A O 1
ATOM 731 N N . PHE A 1 87 ? -16.775 -1.983 7.945 1.00 87.56 87 PHE A N 1
ATOM 732 C CA . PHE A 1 87 ? -15.345 -2.164 7.677 1.00 87.56 87 PHE A CA 1
ATOM 733 C C . PHE A 1 87 ? -14.539 -2.695 8.876 1.00 87.56 87 PHE A C 1
ATOM 735 O O . PHE A 1 87 ? -13.314 -2.760 8.793 1.00 87.56 87 PHE A O 1
ATOM 742 N N . GLU A 1 88 ? -15.204 -3.069 9.975 1.00 84.75 88 GLU A N 1
ATOM 743 C CA . GLU A 1 88 ? -14.644 -3.870 11.081 1.00 84.75 88 GLU A CA 1
ATOM 744 C C . GLU A 1 88 ? -13.256 -3.420 11.593 1.00 84.75 88 GLU A C 1
ATOM 746 O O . GLU A 1 88 ? -12.344 -4.225 11.758 1.00 84.75 88 GLU A O 1
ATOM 751 N N . ASP A 1 89 ? -13.071 -2.117 11.834 1.00 90.75 89 ASP A N 1
ATOM 752 C CA . ASP A 1 89 ? -11.825 -1.493 12.336 1.00 90.75 89 ASP A CA 1
ATOM 753 C C . ASP A 1 89 ? -10.558 -1.736 11.476 1.00 90.75 89 ASP A C 1
ATOM 755 O O . ASP A 1 89 ? -9.474 -1.235 11.781 1.00 90.75 89 ASP A O 1
ATOM 759 N N . ILE A 1 90 ? -10.673 -2.449 10.351 1.00 93.00 90 ILE A N 1
ATOM 760 C CA . ILE A 1 90 ? -9.567 -2.754 9.434 1.00 93.00 90 ILE A CA 1
ATOM 761 C C . ILE A 1 90 ? -8.900 -1.466 8.921 1.00 93.00 90 ILE A C 1
ATOM 763 O O . ILE A 1 90 ? -7.665 -1.400 8.931 1.00 93.00 90 ILE A O 1
ATOM 767 N N . PRO A 1 91 ? -9.646 -0.409 8.530 1.00 93.50 91 PRO A N 1
ATOM 768 C CA . PRO A 1 91 ? -9.041 0.865 8.154 1.00 93.50 91 PRO A CA 1
ATOM 769 C C . PRO A 1 91 ? -8.184 1.481 9.265 1.00 93.50 91 PRO A C 1
ATOM 771 O O . PRO A 1 91 ? -7.090 1.960 8.982 1.00 93.50 91 PRO A O 1
ATOM 774 N N . ALA A 1 92 ? -8.618 1.421 10.528 1.00 93.19 92 ALA A N 1
ATOM 775 C CA . ALA A 1 92 ? -7.856 1.970 11.651 1.00 93.19 92 ALA A CA 1
ATOM 776 C C . ALA A 1 92 ? -6.587 1.152 11.944 1.00 93.19 92 ALA A C 1
ATOM 778 O O . ALA A 1 92 ? -5.520 1.716 12.219 1.00 93.19 92 ALA A O 1
ATOM 779 N N . GLN A 1 93 ? -6.665 -0.177 11.818 1.00 94.31 93 GLN A N 1
ATOM 780 C CA . GLN A 1 93 ? -5.493 -1.052 11.900 1.00 94.31 93 GLN A CA 1
ATOM 781 C C . GLN A 1 93 ? -4.472 -0.722 10.805 1.00 94.31 93 GLN A C 1
ATOM 783 O O . GLN A 1 93 ? -3.275 -0.629 11.087 1.00 94.31 93 GLN A O 1
ATOM 788 N N . LEU A 1 94 ? -4.932 -0.497 9.568 1.00 93.94 94 LEU A N 1
ATOM 789 C CA . LEU A 1 94 ? -4.067 -0.081 8.463 1.00 93.94 94 LEU A CA 1
ATOM 790 C C . LEU A 1 94 ? -3.449 1.297 8.707 1.00 93.94 94 LEU A C 1
ATOM 792 O O . LEU A 1 94 ? -2.245 1.429 8.533 1.00 93.94 94 LEU A O 1
ATOM 796 N N . VAL A 1 95 ? -4.211 2.289 9.177 1.00 94.50 95 VAL A N 1
ATOM 797 C CA . VAL A 1 95 ? -3.674 3.618 9.540 1.00 94.50 95 VAL A CA 1
ATOM 798 C C . VAL A 1 95 ? -2.549 3.493 10.569 1.00 94.50 95 VAL A C 1
ATOM 800 O O . VAL A 1 95 ? -1.479 4.066 10.391 1.00 94.50 95 VAL A O 1
ATOM 803 N N . THR A 1 96 ? -2.745 2.672 11.603 1.00 93.38 96 THR A N 1
ATOM 804 C CA . THR A 1 96 ? -1.738 2.448 12.655 1.00 93.38 96 THR A CA 1
ATOM 80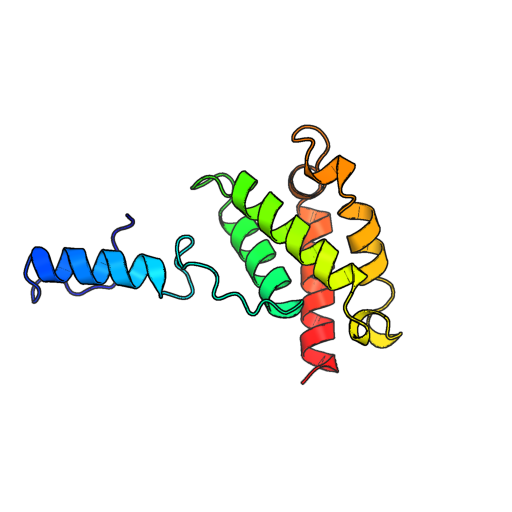5 C C . THR A 1 96 ? -0.467 1.783 12.110 1.00 93.38 96 THR A C 1
ATOM 807 O O . THR A 1 96 ? 0.642 2.067 12.559 1.00 93.38 96 THR A O 1
ATOM 810 N N . LEU A 1 97 ? -0.607 0.878 11.138 1.00 92.56 97 LEU A N 1
ATOM 811 C CA . LEU A 1 97 ? 0.525 0.205 10.495 1.00 92.56 97 LEU A CA 1
ATOM 812 C C . LEU A 1 97 ? 1.223 1.069 9.440 1.00 92.56 97 LEU A C 1
ATOM 814 O O . LEU A 1 97 ? 2.403 0.857 9.177 1.00 92.56 97 LEU A O 1
ATOM 818 N N . LEU A 1 98 ? 0.510 2.005 8.823 1.00 91.88 98 LEU A N 1
ATOM 819 C CA . LEU A 1 98 ? 1.013 2.885 7.770 1.00 91.88 98 LEU A CA 1
ATOM 820 C C . LEU A 1 98 ? 1.434 4.254 8.316 1.00 91.88 98 LEU A C 1
ATOM 822 O O . LEU A 1 98 ? 1.449 5.223 7.567 1.00 91.88 98 LEU A O 1
ATOM 826 N N . ASP A 1 99 ? 1.795 4.337 9.596 1.00 90.06 99 ASP A N 1
ATOM 827 C CA . ASP A 1 99 ? 2.271 5.570 10.225 1.00 90.06 99 ASP A CA 1
ATOM 828 C C . ASP A 1 99 ? 3.334 6.291 9.370 1.00 90.06 9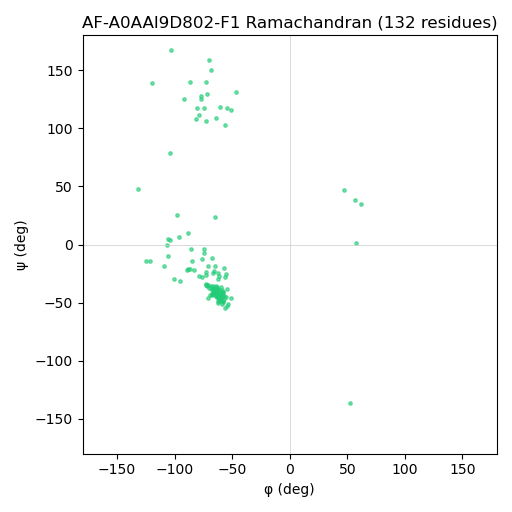9 ASP A C 1
ATOM 830 O O . ASP A 1 99 ? 4.293 5.676 8.885 1.00 90.06 99 ASP A O 1
ATOM 834 N N . ARG A 1 100 ? 3.151 7.606 9.176 1.00 88.69 100 ARG A N 1
ATOM 835 C CA . ARG A 1 100 ? 3.949 8.405 8.229 1.00 88.69 100 ARG A CA 1
ATOM 836 C C . ARG A 1 100 ? 5.440 8.364 8.548 1.00 88.69 100 ARG A C 1
ATOM 838 O O . ARG A 1 100 ? 6.241 8.262 7.620 1.00 88.69 100 ARG A O 1
ATOM 845 N N . ASP A 1 101 ? 5.812 8.395 9.825 1.00 87.69 101 ASP A N 1
ATOM 846 C CA . ASP A 1 101 ? 7.217 8.401 10.238 1.00 87.69 101 ASP A CA 1
ATOM 847 C C . ASP A 1 101 ? 7.865 7.032 9.997 1.00 87.69 101 ASP A C 1
ATOM 849 O O . ASP A 1 101 ? 9.031 6.941 9.602 1.00 87.69 101 ASP A O 1
ATOM 853 N N . LEU A 1 102 ? 7.101 5.951 10.182 1.00 88.44 102 LEU A N 1
ATOM 854 C CA . LEU A 1 102 ? 7.573 4.592 9.920 1.00 88.44 102 LEU A CA 1
ATOM 855 C C . LEU A 1 102 ? 7.689 4.280 8.428 1.00 88.44 102 LEU A C 1
ATOM 857 O O . LEU A 1 102 ? 8.595 3.541 8.043 1.00 88.44 102 LEU A O 1
ATOM 861 N N . LEU A 1 103 ? 6.801 4.820 7.589 1.00 88.00 103 LEU A N 1
ATOM 862 C CA . LEU A 1 103 ? 6.811 4.568 6.147 1.00 88.00 103 LEU A CA 1
ATOM 863 C C . LEU A 1 103 ? 8.101 5.049 5.477 1.00 88.00 103 LEU A C 1
ATOM 865 O O . LEU A 1 103 ? 8.646 4.338 4.631 1.00 88.00 103 LEU A O 1
ATOM 869 N N . VAL A 1 104 ? 8.594 6.229 5.860 1.00 85.12 104 VAL A N 1
ATOM 870 C CA . VAL A 1 104 ? 9.791 6.840 5.258 1.00 85.12 104 VAL A CA 1
ATOM 871 C C . VAL A 1 104 ? 11.075 6.120 5.681 1.00 85.12 104 VAL A C 1
ATOM 873 O O . VAL A 1 104 ? 12.069 6.172 4.957 1.00 85.12 104 VAL A O 1
ATOM 876 N N . ASP A 1 105 ? 11.068 5.418 6.818 1.00 85.25 105 ASP A N 1
ATOM 877 C CA . ASP A 1 105 ? 12.223 4.666 7.303 1.00 85.25 105 ASP A CA 1
ATOM 878 C C . ASP A 1 105 ? 12.326 3.286 6.612 1.00 85.25 105 ASP A C 1
ATOM 880 O O . ASP A 1 105 ? 11.583 2.357 6.949 1.00 85.25 105 ASP A O 1
ATOM 884 N N . PRO A 1 106 ? 13.298 3.070 5.703 1.00 74.44 106 PRO A N 1
ATOM 885 C CA . PRO A 1 106 ? 13.439 1.807 4.973 1.00 74.44 106 PRO A CA 1
ATOM 886 C C . PRO A 1 106 ? 13.785 0.614 5.882 1.00 74.44 106 PRO A C 1
ATOM 888 O O . PRO A 1 106 ? 13.617 -0.549 5.503 1.00 74.44 106 PRO A O 1
ATOM 891 N N . THR A 1 107 ? 14.275 0.868 7.097 1.00 80.50 107 THR A N 1
ATOM 892 C CA . THR A 1 107 ? 14.624 -0.182 8.057 1.00 80.50 107 THR A CA 1
ATOM 893 C C . THR A 1 107 ? 13.436 -0.619 8.908 1.00 80.50 107 THR A C 1
ATOM 895 O O . THR A 1 107 ? 13.438 -1.744 9.416 1.00 80.50 107 THR A O 1
ATOM 898 N N . ARG A 1 108 ? 12.402 0.222 9.024 1.00 84.62 108 ARG A N 1
ATOM 899 C CA . ARG A 1 108 ? 11.259 0.011 9.928 1.00 84.62 108 ARG A CA 1
ATOM 900 C C . ARG A 1 108 ? 9.905 -0.033 9.228 1.00 84.62 108 ARG A C 1
ATOM 902 O O . ARG A 1 108 ? 8.959 -0.511 9.852 1.00 84.62 108 ARG A O 1
ATOM 909 N N . SER A 1 109 ? 9.825 0.388 7.966 1.00 89.19 109 SER A N 1
ATOM 910 C CA . SER A 1 109 ? 8.587 0.457 7.190 1.00 89.19 109 SER A CA 1
ATOM 911 C C . SER A 1 109 ? 7.800 -0.857 7.233 1.00 89.19 109 SER A C 1
ATOM 913 O O . SER A 1 109 ? 8.277 -1.885 6.733 1.00 89.19 109 SER A O 1
ATOM 915 N N . PRO A 1 110 ? 6.585 -0.864 7.815 1.00 89.81 110 PRO A N 1
ATOM 916 C CA . PRO A 1 110 ? 5.752 -2.062 7.891 1.00 89.81 110 PRO A CA 1
ATOM 917 C C . PRO A 1 110 ? 5.349 -2.598 6.516 1.00 89.81 110 PRO A C 1
ATOM 919 O O . PRO A 1 110 ? 5.152 -3.804 6.380 1.00 89.81 110 PRO A O 1
ATOM 922 N N . VAL A 1 111 ? 5.321 -1.734 5.497 1.00 90.69 111 VAL A N 1
ATOM 923 C CA . VAL A 1 111 ? 5.090 -2.101 4.093 1.00 90.69 111 VAL A CA 1
ATOM 924 C C . VAL A 1 111 ? 6.129 -3.118 3.617 1.00 90.69 111 VAL A C 1
ATOM 926 O O . VAL A 1 111 ? 5.766 -4.109 2.989 1.00 90.69 111 VAL A O 1
ATOM 929 N N . GLU A 1 112 ? 7.397 -2.953 3.994 1.00 91.31 112 GLU A N 1
ATOM 930 C CA . GLU A 1 112 ? 8.476 -3.871 3.604 1.00 91.31 112 GLU A CA 1
ATOM 931 C C . GLU A 1 112 ? 8.757 -4.946 4.664 1.00 91.31 112 GLU A C 1
ATOM 933 O O . GLU A 1 112 ? 9.153 -6.066 4.346 1.00 91.31 112 GLU A O 1
ATOM 938 N N . LYS A 1 113 ? 8.562 -4.633 5.951 1.00 92.38 113 LYS A N 1
ATOM 939 C CA . LYS A 1 113 ? 8.904 -5.541 7.062 1.00 92.38 113 LYS A CA 1
ATOM 940 C C . LYS A 1 113 ? 7.779 -6.483 7.462 1.00 92.38 113 LYS A C 1
ATOM 942 O O . LYS A 1 113 ? 8.043 -7.516 8.076 1.00 92.38 113 LYS A O 1
ATOM 947 N N . ARG A 1 114 ? 6.530 -6.149 7.140 1.00 92.81 114 ARG A N 1
ATOM 948 C CA . ARG A 1 114 ? 5.342 -6.953 7.461 1.00 92.81 114 ARG A CA 1
ATOM 949 C C . ARG A 1 114 ? 4.426 -7.137 6.240 1.00 92.81 114 ARG A C 1
ATOM 951 O O . ARG A 1 114 ? 3.209 -7.015 6.387 1.00 92.81 114 ARG A O 1
ATOM 958 N N . PRO A 1 115 ? 4.957 -7.514 5.058 1.00 92.69 115 PRO A N 1
ATOM 959 C CA . PRO A 1 115 ? 4.183 -7.547 3.815 1.00 92.69 115 PRO A CA 1
ATOM 960 C C . PRO A 1 115 ? 2.986 -8.499 3.899 1.00 92.69 115 PRO A C 1
ATOM 962 O O . PRO A 1 115 ? 1.906 -8.174 3.431 1.00 92.69 115 PRO A O 1
ATOM 965 N N . ARG A 1 116 ? 3.121 -9.647 4.582 1.00 93.75 116 ARG A N 1
ATOM 966 C CA . ARG A 1 116 ? 2.011 -10.603 4.762 1.00 93.75 116 ARG A CA 1
ATOM 967 C C . ARG A 1 116 ? 0.827 -10.012 5.532 1.00 93.75 116 ARG A C 1
ATOM 969 O O . ARG A 1 116 ? -0.314 -10.304 5.194 1.00 93.75 116 ARG A O 1
ATOM 976 N N . LEU A 1 117 ? 1.100 -9.212 6.565 1.00 94.88 117 LEU A N 1
ATOM 977 C CA . LEU A 1 117 ? 0.056 -8.572 7.365 1.00 94.88 117 LEU A CA 1
ATOM 978 C C . LEU A 1 117 ? -0.638 -7.478 6.553 1.00 94.88 117 LEU A C 1
ATOM 980 O O . LEU A 1 117 ? -1.863 -7.457 6.507 1.00 94.88 117 LEU A O 1
ATOM 984 N N . ILE A 1 118 ? 0.145 -6.631 5.875 1.00 95.19 118 ILE A N 1
ATOM 985 C CA . ILE A 1 118 ? -0.389 -5.584 4.998 1.00 95.19 118 ILE A CA 1
ATOM 986 C C . ILE A 1 118 ? -1.250 -6.206 3.898 1.00 95.19 118 ILE A C 1
ATOM 988 O O . ILE A 1 118 ? -2.410 -5.834 3.771 1.00 95.19 118 ILE A O 1
ATOM 992 N N . CYS A 1 119 ? -0.748 -7.215 3.177 1.00 95.31 119 CYS A N 1
ATOM 993 C CA . CYS A 1 119 ? -1.525 -7.911 2.152 1.00 95.31 119 CYS A CA 1
ATOM 994 C C . CYS A 1 119 ? -2.823 -8.502 2.709 1.00 95.31 119 CYS A C 1
ATOM 996 O O . CYS A 1 119 ? -3.861 -8.354 2.079 1.00 95.31 119 CYS A O 1
ATOM 998 N N . SER A 1 120 ? -2.786 -9.143 3.882 1.00 96.38 120 SER A N 1
ATOM 999 C CA . SER A 1 120 ? -3.984 -9.730 4.498 1.00 96.38 120 SER A CA 1
ATOM 1000 C C . SER A 1 120 ? -5.061 -8.680 4.787 1.00 96.38 120 SER A C 1
ATOM 1002 O O . SER A 1 120 ? -6.221 -8.876 4.433 1.00 96.38 120 SER A O 1
ATOM 1004 N N . LEU A 1 121 ? -4.678 -7.551 5.390 1.00 95.75 121 LEU A N 1
ATOM 1005 C CA . LEU A 1 121 ? -5.604 -6.456 5.691 1.00 95.75 121 LEU A CA 1
ATOM 1006 C C . LEU A 1 121 ? -6.108 -5.776 4.413 1.00 95.75 121 LEU A C 1
ATOM 1008 O O . LEU A 1 121 ? -7.286 -5.452 4.312 1.00 95.75 121 LEU A O 1
ATOM 1012 N N . CYS A 1 122 ? -5.236 -5.601 3.420 1.00 95.62 122 CYS A N 1
ATOM 1013 C CA . CYS A 1 122 ? -5.594 -5.068 2.110 1.00 95.62 122 CYS A CA 1
ATOM 1014 C C . CYS A 1 122 ? -6.596 -5.968 1.374 1.00 95.62 122 CYS A C 1
ATOM 1016 O O . CYS A 1 122 ? -7.561 -5.452 0.823 1.00 95.62 122 CYS A O 1
ATOM 1018 N N . VAL A 1 123 ? -6.407 -7.290 1.387 1.00 96.06 123 VAL A N 1
ATOM 1019 C CA . VAL A 1 123 ? -7.356 -8.243 0.787 1.00 96.06 123 VAL A CA 1
ATOM 1020 C C . VAL A 1 123 ? -8.710 -8.159 1.487 1.00 96.06 123 VAL A C 1
ATOM 1022 O O . VAL A 1 123 ? -9.712 -7.935 0.821 1.00 96.06 123 VAL A O 1
ATOM 1025 N N . GLN A 1 124 ? -8.741 -8.220 2.822 1.00 94.50 124 GLN A N 1
ATOM 1026 C CA . GLN A 1 124 ? -9.993 -8.111 3.580 1.00 94.50 124 GLN A CA 1
ATOM 1027 C C . GLN A 1 124 ? -10.718 -6.788 3.308 1.00 94.50 124 GLN A C 1
ATOM 1029 O O . GLN A 1 124 ? -11.922 -6.772 3.062 1.00 94.50 124 GLN A O 1
ATOM 1034 N N . LEU A 1 125 ? -9.985 -5.669 3.307 1.00 93.06 125 LEU A N 1
ATOM 1035 C CA . LEU A 1 125 ? -10.572 -4.363 3.039 1.00 93.06 125 LEU A CA 1
ATOM 1036 C C . LEU A 1 125 ? -11.091 -4.257 1.600 1.00 93.06 125 LEU A C 1
ATOM 1038 O O . LEU A 1 125 ? -12.148 -3.666 1.387 1.00 93.06 125 LEU A O 1
ATOM 1042 N N . ALA A 1 126 ? -10.388 -4.833 0.620 1.00 92.88 126 ALA A N 1
ATOM 1043 C CA . ALA A 1 126 ? -10.864 -4.901 -0.759 1.00 92.88 126 ALA A CA 1
ATOM 1044 C C . ALA A 1 126 ? -12.164 -5.710 -0.859 1.00 92.88 126 ALA A C 1
ATOM 1046 O O . ALA A 1 126 ? -13.139 -5.201 -1.409 1.00 92.88 126 ALA A O 1
ATOM 1047 N N . ASP A 1 127 ? -12.204 -6.903 -0.261 1.00 92.38 127 ASP A N 1
ATOM 1048 C CA . ASP A 1 127 ? -13.366 -7.798 -0.291 1.00 92.38 127 ASP A CA 1
ATOM 1049 C C . ASP A 1 127 ? -14.607 -7.135 0.330 1.00 92.38 127 ASP A C 1
ATOM 1051 O O . ASP A 1 127 ? -15.688 -7.134 -0.264 1.00 92.38 127 ASP A O 1
ATOM 1055 N N . ILE A 1 128 ? -14.453 -6.495 1.495 1.00 90.94 128 ILE A N 1
ATOM 1056 C CA . ILE A 1 128 ? -15.543 -5.765 2.159 1.00 90.94 128 ILE A CA 1
ATOM 1057 C C . ILE A 1 128 ? -15.988 -4.562 1.323 1.00 90.94 128 ILE A C 1
ATOM 1059 O O . ILE A 1 128 ? -17.189 -4.309 1.199 1.00 90.94 128 ILE A O 1
ATOM 1063 N N . THR A 1 129 ? -15.039 -3.818 0.743 1.00 87.56 129 THR A N 1
ATOM 1064 C CA . THR A 1 129 ? -15.353 -2.658 -0.105 1.00 87.56 129 THR A CA 1
ATOM 1065 C C . THR A 1 129 ? -16.138 -3.095 -1.338 1.00 87.56 129 THR A C 1
ATOM 1067 O O . THR A 1 129 ? -17.129 -2.463 -1.681 1.00 87.56 129 THR A O 1
ATOM 1070 N N . GLU A 1 130 ? -15.762 -4.195 -1.983 1.00 88.00 130 GLU A N 1
ATOM 1071 C CA . GLU A 1 130 ? -16.498 -4.732 -3.130 1.00 88.00 130 GLU A CA 1
ATOM 1072 C C . GLU A 1 130 ? -17.903 -5.210 -2.755 1.00 88.00 130 GLU A C 1
ATOM 1074 O O . GLU A 1 130 ? -18.839 -4.986 -3.518 1.00 88.00 130 GLU A O 1
ATOM 1079 N N . ALA A 1 131 ? -18.067 -5.807 -1.572 1.00 84.25 131 ALA A N 1
ATOM 1080 C CA . ALA A 1 131 ? -19.362 -6.279 -1.087 1.00 84.25 131 ALA A CA 1
ATOM 1081 C C . ALA A 1 131 ? -20.292 -5.157 -0.587 1.00 84.25 131 ALA A C 1
ATOM 1083 O O . ALA A 1 131 ? -21.509 -5.320 -0.616 1.00 84.25 131 ALA A O 1
ATOM 1084 N N . SER A 1 132 ? -19.736 -4.044 -0.094 1.00 72.25 132 SER A N 1
ATOM 1085 C CA . SER A 1 132 ? -20.496 -2.991 0.606 1.00 72.25 132 SER A CA 1
ATOM 1086 C C . SER A 1 132 ? -20.654 -1.688 -0.184 1.00 72.25 132 SER A C 1
ATOM 1088 O O . SER A 1 132 ? -21.478 -0.850 0.185 1.00 72.25 132 SER A O 1
ATOM 1090 N N . TYR A 1 133 ? -19.827 -1.466 -1.210 1.00 59.00 133 TYR A N 1
ATOM 1091 C CA . TYR A 1 133 ? -19.746 -0.203 -1.957 1.00 59.00 133 TYR A CA 1
ATOM 1092 C C . TYR A 1 133 ? -20.385 -0.281 -3.357 1.00 59.00 133 TYR A C 1
ATOM 1094 O O . TYR A 1 133 ? -20.555 0.758 -3.997 1.00 59.00 133 TYR A O 1
ATOM 1102 N N . ILE A 1 134 ? -20.743 -1.484 -3.827 1.00 46.97 134 ILE A N 1
ATOM 1103 C CA . ILE A 1 134 ? -21.408 -1.743 -5.118 1.00 46.97 134 ILE A CA 1
ATOM 1104 C C . ILE A 1 134 ? -22.828 -2.257 -4.882 1.00 46.97 134 ILE A C 1
ATOM 1106 O O . ILE A 1 134 ? -22.988 -3.188 -4.065 1.00 46.97 134 ILE A O 1
#

Organism: NCBI:txid1812934

Nearest PDB structures (foldseek):
  2p61-assembly1_A  TM=3.965E-01  e=4.287E+00  Thermotoga maritima MSB8
  7kh0-assembly1_R  TM=1.909E-01  e=7.027E+00  Homo sapiens

Radius of gyration: 17.44 Å; Cα contacts (8 Å, |Δi|>4): 114; chains: 1; bounding box: 36×22×52 Å

Solvent-accessible surface area (backbone atoms only — not comparable to full-atom values): 7916 Å² total; per-residue (Å²): 135,71,83,64,83,86,60,75,63,92,86,48,54,74,68,55,48,51,51,49,35,56,50,40,35,45,67,33,93,85,34,95,61,29,66,74,70,89,78,74,50,68,60,58,39,42,54,50,43,52,54,39,57,77,50,49,79,50,91,56,22,63,63,50,40,50,54,42,48,54,54,42,35,55,42,59,75,66,44,70,74,64,71,41,77,88,47,70,64,48,53,58,55,48,45,69,57,49,34,71,76,41,53,74,34,88,91,63,13,37,75,78,76,36,44,70,59,53,50,52,54,42,51,54,52,41,54,45,46,59,70,73,74,105

pLDDT: mean 83.26, std 11.71, range [46.97, 96.38]

Foldseek 3Di:
DDQDPPDPPVPDDPVRSVVCVVVCCQPPPLRPNNDPPPDDALLNLLVVLLSLVVCPPPPVSLVVNLVSLVVNLVNLVPPPVCVDCLVVCLSVVSNVLSPPVQSVDPVRRCVVVVVVVSNVSSVSNNVSCVVPVD